Protein AF-A0A9E3EGV4-F1 (afdb_monomer_lite)

pLDDT: mean 95.36, std 4.0, range [65.19, 98.31]

Structure (mmCIF, N/CA/C/O backbone):
data_AF-A0A9E3EGV4-F1
#
_entry.id   AF-A0A9E3EGV4-F1
#
loop_
_atom_site.group_PDB
_atom_site.id
_atom_site.type_symbol
_atom_site.label_atom_id
_atom_site.label_alt_id
_atom_site.label_comp_id
_atom_site.label_asym_id
_atom_site.label_entity_id
_atom_site.label_seq_id
_atom_site.pdbx_PDB_ins_code
_atom_site.Cartn_x
_atom_site.Cartn_y
_atom_site.Cartn_z
_atom_site.occupancy
_atom_site.B_iso_or_equiv
_atom_site.auth_seq_id
_atom_site.auth_comp_id
_atom_site.auth_asym_id
_atom_site.auth_atom_id
_atom_site.pdbx_PDB_model_num
ATOM 1 N N . MET A 1 1 ? -14.188 -2.332 10.823 1.00 91.31 1 MET A N 1
ATOM 2 C CA . MET A 1 1 ? -13.821 -2.181 9.395 1.00 91.31 1 MET A CA 1
ATOM 3 C C . MET A 1 1 ? -12.362 -1.748 9.294 1.00 91.31 1 MET A C 1
ATOM 5 O O . MET A 1 1 ? -11.943 -1.001 10.164 1.00 91.31 1 MET A O 1
ATOM 9 N N . ARG A 1 2 ? -11.580 -2.209 8.312 1.00 93.94 2 ARG A N 1
ATOM 10 C CA . ARG A 1 2 ? -10.194 -1.748 8.083 1.00 93.94 2 ARG A CA 1
ATOM 11 C C . ARG A 1 2 ? -10.118 -1.071 6.719 1.00 93.94 2 ARG A C 1
ATOM 13 O O . ARG A 1 2 ? -10.701 -1.586 5.771 1.00 93.94 2 ARG A O 1
ATOM 20 N N . LEU A 1 3 ? -9.404 0.049 6.640 1.00 95.75 3 LEU A N 1
ATOM 21 C CA . LEU A 1 3 ? -9.064 0.714 5.387 1.00 95.75 3 LEU A CA 1
ATOM 22 C C . LEU A 1 3 ? -7.596 0.421 5.060 1.00 95.75 3 LEU A C 1
ATOM 24 O O . LEU A 1 3 ? -6.706 0.742 5.845 1.00 95.75 3 LEU A O 1
ATOM 28 N N . LEU A 1 4 ? -7.350 -0.216 3.919 1.00 96.81 4 LEU A N 1
ATOM 29 C CA . LEU A 1 4 ? -6.009 -0.521 3.434 1.00 96.81 4 LEU A CA 1
ATOM 30 C C . LEU A 1 4 ? -5.775 0.220 2.122 1.00 96.81 4 LEU A C 1
ATOM 32 O O . LEU A 1 4 ? -6.520 0.030 1.164 1.00 96.81 4 LEU A O 1
ATOM 36 N N . ILE A 1 5 ? -4.737 1.047 2.090 1.00 96.62 5 ILE A N 1
ATOM 37 C CA . ILE A 1 5 ? -4.283 1.754 0.898 1.00 96.62 5 ILE A CA 1
ATOM 38 C C . ILE A 1 5 ? -3.089 0.981 0.340 1.00 96.62 5 ILE A C 1
ATOM 40 O O . ILE A 1 5 ? -2.030 0.933 0.964 1.00 96.62 5 ILE A O 1
ATOM 44 N N . LEU A 1 6 ? -3.273 0.364 -0.825 1.00 97.62 6 LEU A N 1
ATOM 45 C CA . LEU A 1 6 ? -2.209 -0.306 -1.569 1.00 97.62 6 LEU A CA 1
ATOM 46 C C . LEU A 1 6 ? -1.695 0.642 -2.653 1.00 97.62 6 LEU A C 1
ATOM 48 O O . LEU A 1 6 ? -2.456 1.031 -3.537 1.00 97.62 6 LEU A O 1
ATOM 52 N N . ALA A 1 7 ? -0.419 1.015 -2.580 1.00 97.00 7 ALA A N 1
ATOM 53 C CA . ALA A 1 7 ? 0.181 1.998 -3.479 1.00 97.00 7 ALA A CA 1
ATOM 54 C C . ALA A 1 7 ? 1.444 1.463 -4.163 1.00 97.00 7 ALA A C 1
ATOM 56 O O . ALA A 1 7 ? 2.180 0.649 -3.604 1.00 97.00 7 ALA A O 1
ATOM 57 N N . VAL A 1 8 ? 1.704 1.942 -5.380 1.00 97.12 8 VAL A N 1
ATOM 58 C CA . VAL A 1 8 ? 2.956 1.696 -6.107 1.00 97.12 8 VAL A CA 1
ATOM 59 C C . VAL A 1 8 ? 3.922 2.848 -5.839 1.00 97.12 8 VAL A C 1
ATOM 61 O O . VAL A 1 8 ? 3.558 4.010 -5.998 1.00 97.12 8 VAL A O 1
ATOM 64 N N . GLY A 1 9 ? 5.167 2.523 -5.498 1.00 95.94 9 GLY A N 1
ATOM 65 C CA . GLY A 1 9 ? 6.197 3.493 -5.129 1.00 95.94 9 GLY A CA 1
ATOM 66 C C . GLY A 1 9 ? 6.383 3.621 -3.623 1.00 95.94 9 GLY A C 1
ATOM 67 O O . GLY A 1 9 ? 5.568 3.145 -2.842 1.00 95.94 9 GLY A O 1
ATOM 68 N N . HIS A 1 10 ? 7.503 4.235 -3.236 1.00 93.31 10 HIS A N 1
ATOM 69 C CA . HIS A 1 10 ? 7.860 4.462 -1.839 1.00 93.31 10 HIS A CA 1
ATOM 70 C C . HIS A 1 10 ? 7.813 5.950 -1.522 1.00 93.31 10 HIS A C 1
ATOM 72 O O . HIS A 1 10 ? 8.602 6.722 -2.067 1.00 93.31 10 HIS A O 1
ATOM 78 N N . GLY A 1 11 ? 6.888 6.337 -0.649 1.00 89.88 11 GLY A N 1
ATOM 79 C CA . GLY A 1 11 ? 6.708 7.706 -0.185 1.00 89.88 11 GLY A CA 1
ATOM 80 C C . GLY A 1 11 ? 7.539 8.036 1.052 1.00 89.88 11 GLY A C 1
ATOM 81 O O . GLY A 1 11 ? 7.823 9.208 1.291 1.00 89.88 11 GLY A O 1
ATOM 82 N N . ARG A 1 12 ? 7.972 7.041 1.837 1.00 88.25 12 ARG A N 1
ATOM 83 C CA . ARG A 1 12 ? 8.724 7.285 3.080 1.00 88.25 12 ARG A CA 1
ATOM 84 C C . ARG A 1 12 ? 9.959 8.160 2.832 1.00 88.25 12 ARG A C 1
ATOM 86 O O . ARG A 1 12 ? 10.813 7.826 2.015 1.00 88.25 12 ARG A O 1
ATOM 93 N N . GLY A 1 13 ? 10.070 9.253 3.586 1.00 90.00 13 GLY A N 1
ATOM 94 C CA . GLY A 1 13 ? 11.170 10.218 3.475 1.00 90.00 13 GLY A CA 1
ATOM 95 C C . GLY A 1 13 ? 10.988 11.292 2.393 1.00 90.00 13 GLY A C 1
ATOM 96 O O . GLY A 1 13 ? 11.855 12.152 2.260 1.00 90.00 13 GLY A O 1
ATOM 97 N N . SER A 1 14 ? 9.880 11.274 1.646 1.00 94.06 14 SER A N 1
ATOM 98 C CA . SER A 1 14 ? 9.447 12.395 0.798 1.00 94.06 14 SER A CA 1
ATOM 99 C C . SER A 1 14 ? 8.526 13.351 1.566 1.00 94.06 14 SER A C 1
ATOM 101 O O . SER A 1 14 ? 7.987 12.998 2.618 1.00 94.06 14 SER A O 1
ATOM 103 N N . HIS A 1 15 ? 8.319 14.558 1.035 1.00 95.44 15 HIS A N 1
ATOM 104 C CA . HIS A 1 15 ? 7.384 15.526 1.618 1.00 95.44 15 HIS A CA 1
ATOM 105 C C . HIS A 1 15 ? 5.942 15.005 1.552 1.00 95.44 15 HIS A C 1
ATOM 107 O O . HIS A 1 15 ? 5.187 15.117 2.515 1.00 95.44 15 HIS A O 1
ATOM 113 N N . GLU A 1 16 ? 5.582 14.378 0.434 1.00 94.50 16 GLU A N 1
ATOM 114 C CA . GLU A 1 16 ? 4.289 13.747 0.197 1.00 94.50 16 GLU A CA 1
ATOM 115 C C . GLU A 1 16 ? 4.061 12.569 1.150 1.00 94.50 16 GLU A C 1
ATOM 117 O O . GLU A 1 16 ? 2.955 12.391 1.656 1.00 94.50 16 GLU A O 1
ATOM 122 N N . GLY A 1 17 ? 5.111 11.796 1.443 1.00 95.12 17 GLY A N 1
ATOM 123 C CA . GLY A 1 17 ? 5.068 10.718 2.429 1.00 95.12 17 GLY A CA 1
ATOM 124 C C . GLY A 1 17 ? 4.793 11.225 3.840 1.00 95.12 17 GLY A C 1
ATOM 125 O O . GLY A 1 17 ? 3.920 10.683 4.509 1.00 95.12 17 GLY A O 1
ATOM 126 N N . GLY A 1 18 ? 5.468 12.298 4.264 1.00 96.19 18 GLY A N 1
ATOM 127 C CA . GLY A 1 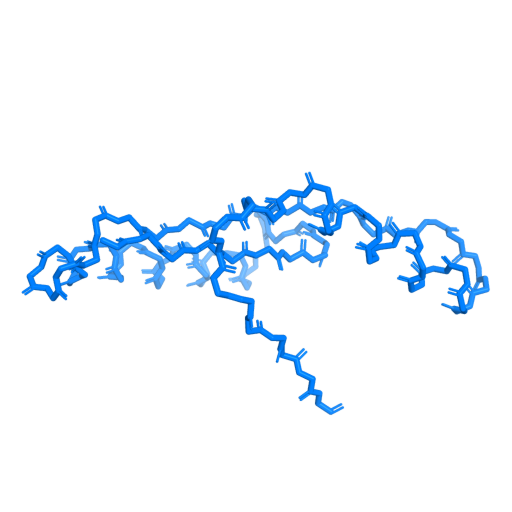18 ? 5.192 12.931 5.559 1.00 96.19 18 GLY A CA 1
ATOM 128 C C . GLY A 1 18 ? 3.752 13.443 5.656 1.00 96.19 18 GLY A C 1
ATOM 129 O O . GLY A 1 18 ? 3.065 13.195 6.642 1.00 96.19 18 GLY A O 1
ATOM 130 N N . LEU A 1 19 ? 3.249 14.069 4.587 1.00 95.94 19 LEU A N 1
ATOM 131 C CA . LEU A 1 19 ? 1.852 14.497 4.522 1.00 95.94 19 LEU A CA 1
ATOM 132 C C . LEU A 1 19 ? 0.883 13.308 4.631 1.00 95.94 19 LEU A C 1
ATOM 134 O O . LEU A 1 19 ? -0.122 13.387 5.336 1.00 95.94 19 LEU A O 1
ATOM 138 N N . ALA A 1 20 ? 1.170 12.201 3.943 1.00 96.00 20 ALA A N 1
ATOM 139 C CA . ALA A 1 20 ? 0.354 10.995 4.015 1.00 96.00 20 ALA A CA 1
ATOM 140 C C . ALA A 1 20 ? 0.338 10.400 5.432 1.00 96.00 20 ALA A C 1
ATOM 142 O O . ALA A 1 20 ? -0.731 10.034 5.921 1.00 96.00 20 ALA A O 1
ATOM 143 N N . GLU A 1 21 ? 1.489 10.349 6.106 1.00 95.38 21 GLU A N 1
ATOM 144 C CA . GLU A 1 21 ? 1.611 9.892 7.495 1.00 95.38 21 GLU A CA 1
ATOM 145 C C . GLU A 1 21 ? 0.755 10.751 8.445 1.00 95.38 21 GLU A C 1
ATOM 147 O O . GLU A 1 21 ? -0.050 10.197 9.201 1.00 95.38 21 GLU A O 1
ATOM 152 N N . ASP A 1 22 ? 0.814 12.083 8.321 1.00 96.62 22 ASP A N 1
ATOM 153 C CA . ASP A 1 22 ? -0.005 13.016 9.110 1.00 96.62 22 ASP A CA 1
ATOM 154 C C . ASP A 1 22 ? -1.514 12.765 8.938 1.00 96.62 22 ASP A C 1
ATOM 156 O O . ASP A 1 22 ? -2.293 12.802 9.899 1.00 96.62 22 ASP A O 1
ATOM 160 N N . TYR A 1 23 ? -1.966 12.529 7.702 1.00 96.38 23 TYR A N 1
ATOM 161 C CA . TYR A 1 23 ? -3.379 12.258 7.428 1.00 96.38 23 TYR A CA 1
ATOM 162 C C . TYR A 1 23 ? -3.811 10.867 7.887 1.00 96.38 23 TYR A C 1
ATOM 164 O O . TYR A 1 23 ? -4.939 10.722 8.366 1.00 96.38 23 TYR A O 1
ATOM 172 N N . VAL A 1 24 ? -2.941 9.859 7.78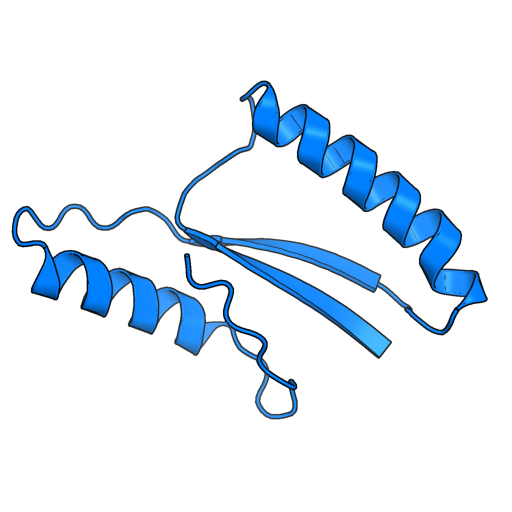6 1.00 96.06 24 VAL A N 1
ATOM 173 C CA . VAL A 1 24 ? -3.213 8.518 8.316 1.00 96.06 24 VAL A CA 1
ATOM 174 C C . VAL A 1 24 ? -3.383 8.573 9.826 1.00 96.06 24 VAL A C 1
ATOM 176 O O . VAL A 1 24 ? -4.358 8.019 10.333 1.00 96.06 24 VAL A O 1
ATOM 179 N N . GLU A 1 25 ? -2.515 9.286 10.545 1.00 96.00 25 GLU A N 1
ATOM 180 C CA . GLU A 1 25 ? -2.636 9.425 11.998 1.00 96.00 25 GLU A CA 1
ATOM 181 C C . GLU A 1 25 ? -3.994 10.034 12.384 1.00 96.00 25 GLU A C 1
ATOM 183 O O . GLU A 1 25 ? -4.738 9.477 13.200 1.00 96.00 25 GLU A O 1
ATOM 188 N N . ARG A 1 26 ? -4.382 11.138 11.734 1.00 96.12 26 ARG A N 1
ATOM 189 C CA . ARG A 1 26 ? -5.696 11.770 11.950 1.00 96.12 26 ARG A CA 1
ATOM 190 C C . ARG A 1 26 ? -6.844 10.815 11.622 1.00 96.12 26 ARG A C 1
ATOM 192 O O . ARG A 1 26 ? -7.804 10.717 12.391 1.00 96.12 26 ARG A O 1
ATOM 199 N N . ALA A 1 27 ? -6.746 10.086 10.511 1.00 96.19 27 ALA A N 1
ATOM 200 C CA . ALA A 1 27 ? -7.759 9.126 10.089 1.00 96.19 27 ALA A CA 1
ATOM 201 C C . ALA A 1 27 ? -7.905 7.967 11.084 1.00 96.19 27 ALA A C 1
ATOM 203 O O . ALA A 1 27 ? -9.028 7.566 11.381 1.00 96.19 27 ALA A O 1
ATOM 204 N N . GLN A 1 28 ? -6.810 7.467 11.661 1.00 95.81 28 GLN A N 1
ATOM 205 C CA . GLN A 1 28 ? -6.844 6.439 12.704 1.00 95.81 28 GLN A CA 1
ATOM 206 C C . GLN A 1 28 ? -7.504 6.955 13.990 1.00 95.81 28 GLN A C 1
ATOM 208 O O . GLN A 1 28 ? -8.320 6.255 14.597 1.00 95.81 28 GLN A O 1
ATOM 213 N N . GLN A 1 29 ? -7.191 8.187 14.405 1.00 94.62 29 GLN A N 1
ATOM 214 C CA . GLN A 1 29 ? -7.785 8.804 15.597 1.00 94.62 29 GLN A CA 1
ATOM 215 C C . GLN A 1 29 ? -9.300 9.011 15.437 1.00 94.62 29 GLN A C 1
ATOM 217 O O . GLN A 1 29 ? -10.075 8.696 16.345 1.00 94.62 29 GLN A O 1
ATOM 222 N N . MET A 1 30 ? -9.737 9.505 14.276 1.00 95.31 30 MET A N 1
ATOM 223 C CA . MET A 1 30 ? -11.152 9.748 13.980 1.00 95.31 30 MET A CA 1
ATOM 224 C C . MET A 1 30 ? -11.919 8.454 13.679 1.00 95.31 30 MET A C 1
ATOM 226 O O . MET A 1 30 ? -13.048 8.274 14.139 1.00 95.31 30 MET A O 1
ATOM 230 N N . GLY A 1 31 ? -11.296 7.537 12.939 1.00 94.00 31 GLY A N 1
ATOM 231 C CA . GLY A 1 31 ? -11.904 6.323 12.404 1.00 94.00 31 GLY A CA 1
ATOM 232 C C . GLY A 1 31 ? -12.468 5.401 13.477 1.00 94.00 31 GLY A C 1
ATOM 233 O O . GLY A 1 31 ? -13.554 4.848 13.293 1.00 94.00 31 GLY A O 1
ATOM 234 N N . LYS A 1 32 ? -11.815 5.325 14.644 1.00 91.06 32 LYS A N 1
ATOM 235 C CA . LYS A 1 32 ? -12.288 4.514 15.780 1.00 91.06 32 LYS A CA 1
ATOM 236 C C . LYS A 1 32 ? -13.715 4.869 16.202 1.00 91.06 32 LYS A C 1
ATOM 238 O O . LYS A 1 32 ? -14.492 3.979 16.534 1.00 91.06 32 LYS A O 1
ATOM 243 N N . ARG A 1 33 ? -14.089 6.154 16.141 1.00 93.00 33 ARG A N 1
ATOM 244 C CA . ARG A 1 33 ? -15.446 6.633 16.473 1.00 93.00 33 ARG A CA 1
ATOM 245 C C . ARG A 1 33 ? -16.473 6.337 15.374 1.00 93.00 33 ARG A C 1
ATOM 247 O O . ARG A 1 33 ? -17.667 6.411 15.632 1.00 93.00 33 ARG A O 1
ATOM 254 N N . LEU A 1 34 ? -16.011 6.003 14.172 1.00 94.31 34 LEU A N 1
ATOM 255 C CA . LEU A 1 34 ? -16.814 5.737 12.975 1.00 94.31 34 LEU A CA 1
ATOM 256 C C . LEU A 1 34 ? -16.862 4.239 12.611 1.00 94.31 34 LEU A C 1
ATOM 258 O O . LEU A 1 34 ? -17.341 3.880 11.541 1.00 94.31 34 LEU A O 1
ATOM 262 N N . GLY A 1 35 ? -16.344 3.351 13.470 1.00 94.50 35 GLY A N 1
ATOM 263 C CA . GLY A 1 35 ? -16.293 1.903 13.211 1.00 94.50 35 GLY A CA 1
ATOM 264 C C . GLY A 1 35 ? -15.142 1.445 12.298 1.00 94.50 35 GLY A C 1
ATOM 265 O O . GLY A 1 35 ? -15.070 0.267 11.918 1.00 94.50 35 GLY A O 1
ATOM 266 N N . ILE A 1 36 ? -14.214 2.347 11.967 1.00 95.06 36 ILE A N 1
ATOM 267 C CA . ILE A 1 36 ? -12.959 2.034 11.276 1.00 95.06 36 ILE A CA 1
ATOM 268 C C . ILE A 1 36 ? -11.912 1.709 12.343 1.00 95.06 36 ILE A C 1
ATOM 270 O O . ILE A 1 36 ? -11.441 2.577 13.070 1.00 95.06 36 ILE A O 1
ATOM 274 N N . ALA A 1 37 ? -11.584 0.429 12.462 1.00 93.25 37 ALA A N 1
ATOM 275 C CA . ALA A 1 37 ? -10.652 -0.093 13.449 1.00 93.25 37 ALA A CA 1
ATOM 276 C C . ALA A 1 37 ? -9.196 0.259 13.121 1.00 93.25 37 ALA A C 1
ATOM 278 O O . ALA A 1 37 ? -8.397 0.409 14.041 1.00 93.25 37 ALA A O 1
ATOM 279 N N . ASP A 1 38 ? -8.867 0.379 11.832 1.00 95.00 38 ASP A N 1
ATOM 280 C CA . ASP A 1 38 ? -7.506 0.623 11.363 1.00 95.00 38 ASP A CA 1
ATOM 281 C C . ASP A 1 38 ? -7.488 1.288 9.978 1.00 95.00 38 ASP A C 1
ATOM 283 O O . ASP A 1 38 ? -8.372 1.037 9.149 1.00 95.00 38 ASP A O 1
ATOM 287 N N . VAL A 1 39 ? -6.468 2.117 9.748 1.00 96.62 39 VAL A N 1
ATOM 288 C CA . VAL A 1 39 ? -6.144 2.759 8.469 1.00 96.62 39 VAL A CA 1
ATOM 289 C C . VAL A 1 39 ? -4.650 2.572 8.234 1.00 96.62 39 VAL A C 1
ATOM 291 O O . VAL A 1 39 ? -3.844 3.073 9.016 1.00 96.62 39 VAL A O 1
ATOM 294 N N . ALA A 1 40 ? -4.283 1.863 7.169 1.00 95.12 40 ALA A N 1
ATOM 295 C CA . ALA A 1 40 ? -2.897 1.502 6.888 1.00 95.12 40 ALA A CA 1
ATOM 296 C C . ALA A 1 40 ? -2.531 1.734 5.418 1.00 95.12 40 ALA A C 1
ATOM 298 O O . ALA A 1 40 ? -3.375 1.587 4.531 1.00 95.12 40 ALA A O 1
ATOM 299 N N . ILE A 1 41 ? -1.258 2.051 5.175 1.00 95.75 41 ILE A N 1
ATOM 300 C CA . ILE A 1 41 ? -0.661 2.154 3.840 1.00 95.75 41 ILE A CA 1
ATOM 301 C C . ILE A 1 41 ? 0.358 1.025 3.680 1.00 95.75 41 ILE A C 1
ATOM 303 O O . ILE A 1 41 ? 1.230 0.844 4.530 1.00 95.75 41 ILE A O 1
ATOM 307 N N . GLU A 1 42 ? 0.268 0.291 2.576 1.00 95.88 42 GLU A N 1
ATOM 308 C CA . GLU A 1 42 ? 1.268 -0.686 2.158 1.00 95.88 42 GLU A CA 1
ATOM 309 C C . GLU A 1 42 ? 1.746 -0.381 0.735 1.00 95.88 42 GLU A C 1
ATOM 311 O O . GLU A 1 42 ? 0.960 -0.192 -0.193 1.00 95.88 42 GLU A O 1
ATOM 316 N N . GLU A 1 43 ? 3.063 -0.384 0.555 1.00 96.56 43 GLU A N 1
ATOM 317 C CA . GLU A 1 43 ? 3.711 0.064 -0.677 1.00 96.56 43 GLU A CA 1
ATOM 318 C C . GLU A 1 43 ? 4.390 -1.089 -1.416 1.00 96.56 43 GLU A C 1
ATOM 320 O O . GLU A 1 43 ? 5.107 -1.900 -0.812 1.00 96.56 43 GLU A O 1
ATOM 325 N N . VAL A 1 44 ? 4.186 -1.173 -2.728 1.00 97.25 44 VAL A N 1
ATOM 326 C CA . VAL A 1 44 ? 4.920 -2.081 -3.620 1.00 97.25 44 VAL A CA 1
ATOM 327 C C . VAL A 1 44 ? 5.961 -1.291 -4.417 1.00 97.25 44 VAL A C 1
ATOM 329 O O . VAL A 1 44 ? 5.704 -0.154 -4.809 1.00 97.25 44 VAL A O 1
ATOM 332 N N . PRO A 1 45 ? 7.140 -1.863 -4.711 1.00 96.81 45 PRO A N 1
ATOM 333 C CA . PRO A 1 45 ? 8.135 -1.169 -5.519 1.00 96.81 45 PRO A CA 1
ATOM 334 C C . PRO A 1 45 ? 7.630 -0.950 -6.952 1.00 96.81 45 PRO A C 1
ATOM 336 O O . PRO A 1 45 ? 6.935 -1.807 -7.506 1.00 96.81 45 PRO A O 1
ATOM 339 N N . VAL A 1 46 ? 8.056 0.152 -7.576 1.00 97.12 46 VAL A N 1
ATOM 340 C CA . VAL A 1 46 ? 7.835 0.439 -9.008 1.00 97.12 46 VAL A CA 1
ATOM 341 C C . VAL A 1 46 ? 8.497 -0.646 -9.863 1.00 97.12 46 VAL A C 1
ATOM 343 O O . VAL A 1 46 ? 9.577 -1.156 -9.534 1.00 97.12 46 VAL A O 1
ATOM 346 N N . SER A 1 47 ? 7.859 -1.047 -10.960 1.00 97.50 47 SER A N 1
ATOM 347 C CA . SER A 1 47 ? 8.459 -1.991 -11.900 1.00 97.50 47 SER A CA 1
ATOM 348 C C . SER A 1 47 ? 9.622 -1.349 -12.665 1.00 97.50 47 SER A C 1
ATOM 350 O O . SER A 1 47 ? 9.584 -0.196 -13.092 1.00 97.50 47 SER A O 1
ATOM 352 N N . LYS A 1 48 ? 10.688 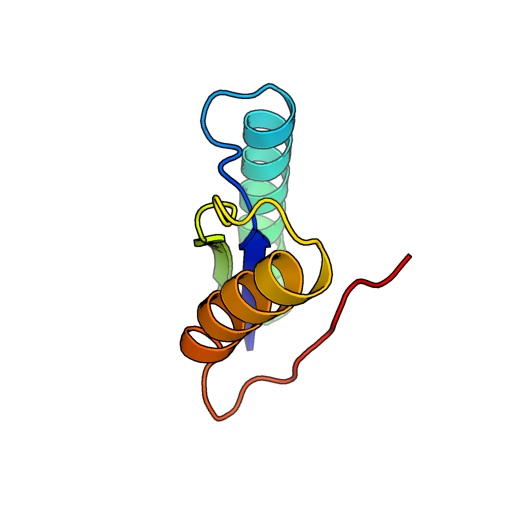-2.131 -12.867 1.00 97.19 48 LYS A N 1
ATOM 353 C CA . LYS A 1 48 ? 11.865 -1.724 -13.652 1.00 97.19 48 LYS A CA 1
ATOM 354 C C . LYS A 1 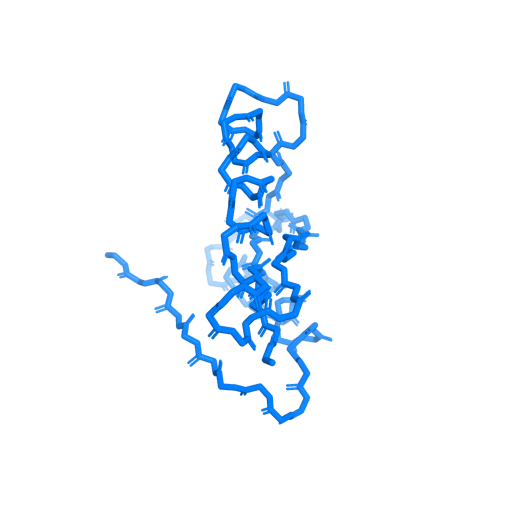48 ? 11.676 -1.967 -15.156 1.00 97.19 48 LYS A C 1
ATOM 356 O O . LYS A 1 48 ? 12.600 -1.722 -15.933 1.00 97.19 48 LYS A O 1
ATOM 361 N N . ALA A 1 49 ? 10.516 -2.474 -15.580 1.00 97.44 49 ALA A N 1
ATOM 362 C CA . ALA A 1 49 ? 10.230 -2.743 -16.980 1.00 97.44 49 ALA A CA 1
ATOM 363 C C . ALA A 1 49 ? 10.181 -1.437 -17.789 1.00 97.44 49 ALA A C 1
ATOM 365 O O . ALA A 1 49 ? 9.504 -0.468 -17.433 1.00 97.44 49 ALA A O 1
ATOM 366 N N . ARG A 1 50 ? 10.897 -1.419 -18.920 1.00 96.62 50 ARG A N 1
ATOM 367 C CA . ARG A 1 50 ? 10.883 -0.274 -19.844 1.00 96.62 50 ARG A CA 1
ATOM 368 C C . ARG A 1 50 ? 9.535 -0.140 -20.542 1.00 96.62 50 ARG A C 1
ATOM 370 O O . ARG A 1 50 ? 9.021 0.968 -20.650 1.00 96.62 50 ARG A O 1
ATOM 377 N N . GLU A 1 51 ? 8.968 -1.263 -20.968 1.00 98.06 51 GLU A N 1
ATOM 378 C CA . GLU A 1 51 ? 7.678 -1.321 -21.645 1.00 98.06 51 GLU A CA 1
ATOM 379 C C . GLU A 1 51 ? 6.525 -1.012 -20.683 1.00 98.06 51 GLU A C 1
ATOM 381 O O . GLU A 1 51 ? 6.441 -1.581 -19.596 1.00 98.06 51 GLU A O 1
ATOM 386 N N . VAL A 1 52 ? 5.623 -0.121 -21.102 1.00 97.19 52 VAL A N 1
ATOM 387 C CA . VAL A 1 52 ? 4.512 0.366 -20.272 1.00 97.19 52 VAL A CA 1
ATOM 388 C C . VAL A 1 52 ? 3.531 -0.750 -19.915 1.00 97.19 52 VAL A C 1
ATOM 390 O O . VAL A 1 52 ? 3.142 -0.851 -18.755 1.00 97.19 52 VAL A O 1
ATOM 393 N N . ALA A 1 53 ? 3.150 -1.599 -20.875 1.00 97.56 53 ALA A N 1
ATOM 394 C CA . ALA A 1 53 ? 2.203 -2.689 -20.633 1.00 97.56 53 ALA A CA 1
ATOM 395 C C . ALA A 1 53 ? 2.751 -3.681 -19.598 1.00 97.56 53 ALA A C 1
ATOM 397 O O . ALA A 1 53 ? 2.089 -3.973 -18.604 1.00 97.56 53 ALA A O 1
ATOM 398 N N . LYS A 1 54 ? 4.011 -4.097 -19.774 1.00 98.00 54 LYS A N 1
ATOM 399 C CA . LYS A 1 54 ? 4.711 -4.963 -18.823 1.00 98.00 54 LYS A CA 1
ATOM 400 C C . LYS A 1 54 ? 4.847 -4.326 -17.438 1.00 98.00 54 LYS A C 1
ATOM 402 O O . LYS A 1 54 ? 4.619 -4.995 -16.437 1.00 98.00 54 LYS A O 1
ATOM 407 N N . ARG A 1 55 ? 5.180 -3.032 -17.372 1.00 98.00 55 ARG A N 1
ATOM 408 C CA . ARG A 1 55 ? 5.285 -2.292 -16.106 1.00 98.00 55 ARG A CA 1
ATOM 409 C C . ARG A 1 55 ? 3.963 -2.301 -15.337 1.00 98.00 55 ARG A C 1
ATOM 411 O O . ARG A 1 55 ? 3.953 -2.674 -14.169 1.00 98.00 55 ARG A O 1
ATOM 418 N N . LYS A 1 56 ? 2.859 -1.971 -16.021 1.00 97.00 56 LYS A N 1
ATOM 419 C CA . LYS A 1 56 ? 1.504 -1.986 -15.447 1.00 97.00 56 LYS A CA 1
ATOM 420 C C . LYS A 1 56 ? 1.109 -3.374 -14.954 1.00 97.00 56 LYS A C 1
ATOM 422 O O . LYS A 1 56 ? 0.574 -3.491 -13.859 1.00 97.00 56 LYS A O 1
ATOM 427 N N . GLN A 1 57 ? 1.384 -4.411 -15.743 1.00 98.19 57 GLN A N 1
ATOM 428 C CA . GLN A 1 57 ? 1.074 -5.787 -15.364 1.00 98.19 57 GLN A CA 1
ATOM 429 C C . GLN A 1 57 ? 1.834 -6.212 -14.099 1.00 98.19 57 GLN A C 1
ATOM 431 O O . GLN A 1 57 ? 1.219 -6.677 -13.145 1.00 98.19 57 GLN A O 1
ATOM 436 N N . GLU A 1 58 ? 3.152 -5.998 -14.059 1.00 98.31 58 GLU A N 1
ATOM 437 C CA . GLU A 1 58 ? 3.976 -6.359 -12.899 1.00 98.31 58 GLU A CA 1
ATOM 438 C C . GLU A 1 58 ? 3.549 -5.618 -11.623 1.00 98.31 58 GLU A C 1
ATOM 440 O O . GLU A 1 58 ? 3.595 -6.174 -10.528 1.00 98.31 58 GLU A O 1
ATOM 445 N N . GLU A 1 59 ? 3.161 -4.348 -11.741 1.00 98.06 59 GLU A N 1
ATOM 446 C CA . GLU A 1 59 ? 2.686 -3.549 -10.610 1.00 98.06 59 GLU A CA 1
ATOM 447 C C . GLU A 1 59 ? 1.297 -4.000 -10.142 1.00 98.06 59 GLU A C 1
ATOM 449 O O . GLU A 1 59 ? 1.088 -4.167 -8.940 1.00 98.06 59 GLU A O 1
ATOM 454 N N . ALA A 1 60 ? 0.381 -4.284 -11.072 1.00 97.31 60 ALA A N 1
ATOM 455 C CA . ALA A 1 60 ? -0.947 -4.803 -10.763 1.00 97.31 60 ALA A CA 1
ATOM 456 C C . ALA A 1 60 ? -0.888 -6.166 -10.057 1.00 97.31 60 ALA A C 1
ATOM 458 O O . ALA A 1 60 ? -1.585 -6.364 -9.066 1.00 97.31 60 ALA A O 1
ATOM 459 N N . GLU A 1 61 ? -0.021 -7.079 -10.504 1.00 98.19 61 GLU A N 1
ATOM 460 C CA . GLU A 1 61 ? 0.186 -8.382 -9.856 1.00 98.19 61 GLU A CA 1
ATOM 461 C C . GLU A 1 61 ? 0.683 -8.224 -8.410 1.00 98.19 61 GLU A C 1
ATOM 463 O O . GLU A 1 61 ? 0.196 -8.903 -7.504 1.00 98.19 61 GLU A O 1
ATOM 468 N N . ARG A 1 62 ? 1.604 -7.279 -8.158 1.00 98.19 62 ARG A N 1
ATOM 469 C CA . ARG A 1 62 ? 2.100 -6.987 -6.800 1.00 98.19 62 ARG A CA 1
ATOM 470 C C . ARG A 1 62 ? 1.014 -6.420 -5.891 1.00 98.19 62 ARG A C 1
ATOM 472 O O . ARG A 1 62 ? 0.988 -6.769 -4.712 1.00 98.19 62 ARG A O 1
ATOM 479 N N . LEU A 1 63 ? 0.154 -5.543 -6.412 1.00 97.75 63 LEU A N 1
ATOM 480 C CA . LEU A 1 63 ? -0.979 -5.000 -5.659 1.00 97.75 63 LEU A CA 1
ATOM 481 C C . LEU A 1 63 ? -2.007 -6.097 -5.365 1.00 97.75 63 LEU A C 1
ATOM 483 O O . LEU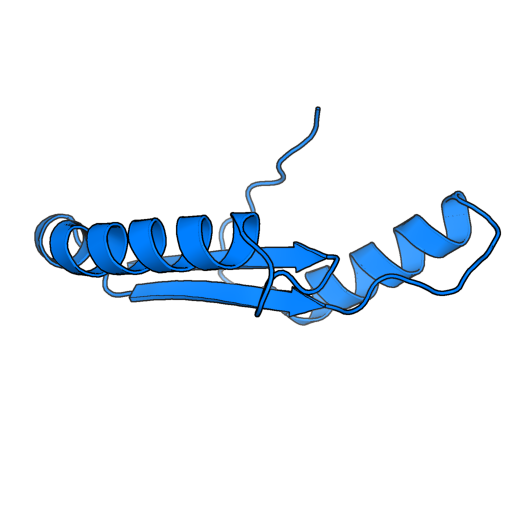 A 1 63 ? -2.375 -6.289 -4.210 1.00 97.75 63 LEU A O 1
ATOM 487 N N . ALA A 1 64 ? -2.420 -6.848 -6.389 1.00 96.81 64 ALA A N 1
ATOM 488 C CA . ALA A 1 64 ? -3.424 -7.905 -6.280 1.00 96.81 64 ALA A CA 1
ATOM 489 C C . ALA A 1 64 ? -3.021 -8.979 -5.260 1.00 96.81 64 ALA A C 1
ATOM 491 O O . ALA A 1 64 ? -3.853 -9.407 -4.466 1.00 96.81 64 ALA A O 1
ATOM 492 N N . ALA A 1 65 ? -1.735 -9.340 -5.203 1.00 97.56 65 ALA A N 1
ATOM 493 C CA . ALA A 1 65 ? -1.206 -10.297 -4.231 1.00 97.56 65 ALA A CA 1
ATOM 494 C C . ALA A 1 65 ? -1.325 -9.850 -2.757 1.00 97.56 65 ALA A C 1
ATOM 496 O O . ALA A 1 65 ? -1.107 -10.661 -1.859 1.00 97.56 65 ALA A O 1
ATOM 497 N N . ARG A 1 66 ? -1.632 -8.573 -2.491 1.00 97.38 66 ARG A N 1
ATOM 498 C CA . ARG A 1 66 ? -1.802 -8.010 -1.140 1.00 97.38 66 ARG A CA 1
ATOM 499 C C . ARG A 1 66 ? -3.250 -7.676 -0.796 1.00 97.38 66 ARG A C 1
ATOM 501 O O . ARG A 1 66 ? -3.518 -7.239 0.321 1.00 97.38 66 ARG A O 1
ATOM 508 N N . VAL A 1 67 ? -4.180 -7.852 -1.733 1.00 97.06 67 VAL A N 1
ATOM 509 C CA . VAL A 1 67 ? -5.606 -7.633 -1.479 1.00 97.06 67 VAL A CA 1
ATOM 510 C C . VAL A 1 67 ? -6.132 -8.791 -0.622 1.00 97.06 67 VAL A C 1
ATOM 512 O O . VAL A 1 67 ? -6.013 -9.940 -1.038 1.00 97.06 67 VAL A O 1
ATOM 515 N N . PRO A 1 68 ? -6.721 -8.534 0.560 1.00 95.44 68 PRO A N 1
ATOM 516 C CA . PRO A 1 68 ? -7.378 -9.585 1.333 1.00 95.44 68 PRO A CA 1
ATOM 517 C C . PRO A 1 68 ? -8.592 -10.156 0.588 1.00 95.44 68 PRO A C 1
ATOM 519 O O . PRO A 1 68 ? -9.367 -9.391 0.019 1.00 95.44 68 PRO A O 1
ATOM 522 N N . ASP A 1 69 ? -8.826 -11.468 0.679 1.00 93.50 69 ASP A N 1
ATOM 523 C CA . ASP A 1 69 ? -9.875 -12.173 -0.085 1.00 93.50 69 ASP A CA 1
ATOM 524 C C . ASP A 1 69 ? -11.288 -11.574 0.054 1.00 93.50 69 ASP A C 1
ATOM 526 O O . ASP A 1 69 ? -12.073 -11.584 -0.889 1.00 93.50 69 ASP A O 1
ATOM 530 N N . ALA A 1 70 ? -11.626 -11.039 1.232 1.00 92.81 70 ALA A N 1
ATOM 531 C CA . ALA A 1 70 ? -12.940 -10.458 1.526 1.00 92.81 70 ALA A CA 1
ATOM 532 C C . ALA A 1 70 ? -12.980 -8.921 1.408 1.00 92.81 70 ALA A C 1
ATOM 534 O O . ALA A 1 70 ? -13.938 -8.290 1.863 1.00 92.81 70 ALA A O 1
ATOM 535 N N . ALA A 1 71 ? -11.932 -8.293 0.871 1.00 96.12 71 ALA A N 1
ATOM 536 C CA . ALA A 1 71 ? -11.871 -6.844 0.754 1.00 96.12 71 ALA A CA 1
ATOM 537 C C . ALA A 1 71 ? -12.769 -6.335 -0.380 1.00 96.12 71 ALA A C 1
ATOM 539 O O . ALA A 1 71 ? -12.754 -6.846 -1.499 1.00 96.12 71 ALA A O 1
ATOM 540 N N . GLN A 1 72 ? -13.503 -5.256 -0.110 1.00 96.88 72 GLN A N 1
ATOM 541 C CA . GLN A 1 72 ? -14.080 -4.450 -1.177 1.00 96.88 72 GLN A CA 1
ATOM 542 C C . GLN A 1 72 ? -12.966 -3.608 -1.804 1.00 96.88 72 GLN A C 1
ATOM 544 O O . GLN A 1 72 ? -12.361 -2.772 -1.132 1.00 96.88 72 GLN A O 1
ATOM 549 N N . VAL A 1 73 ? -12.695 -3.834 -3.088 1.00 96.88 73 VAL A N 1
ATOM 550 C CA . VAL A 1 73 ? -11.645 -3.120 -3.821 1.00 96.88 73 VAL A CA 1
ATOM 551 C C . VAL A 1 73 ? -12.206 -1.834 -4.416 1.00 96.88 73 VAL A C 1
ATOM 553 O O . VAL A 1 73 ? -13.221 -1.851 -5.111 1.00 96.88 73 VAL A O 1
ATOM 556 N N . ILE A 1 74 ? -11.519 -0.722 -4.158 1.00 97.00 74 ILE A N 1
ATOM 557 C CA . ILE A 1 74 ? -11.781 0.579 -4.775 1.00 97.00 74 ILE A CA 1
ATOM 558 C C . ILE A 1 74 ? -10.508 0.985 -5.517 1.00 97.00 74 ILE A C 1
ATOM 560 O O . ILE A 1 74 ? -9.485 1.254 -4.888 1.00 97.00 74 ILE A O 1
ATOM 564 N N . CYS A 1 75 ? -10.565 1.010 -6.848 1.00 95.94 75 CYS A N 1
ATOM 565 C CA . CYS A 1 75 ? -9.457 1.468 -7.683 1.00 95.94 75 CYS A CA 1
ATOM 566 C C . CYS A 1 75 ? -9.552 2.983 -7.891 1.00 95.94 75 CYS A C 1
ATOM 568 O O . CYS A 1 75 ? -10.610 3.487 -8.266 1.00 95.94 75 CYS A O 1
ATOM 570 N N . LEU A 1 76 ? -8.446 3.694 -7.671 1.00 96.00 76 LEU A N 1
ATOM 571 C CA . LEU A 1 76 ? -8.312 5.095 -8.060 1.00 96.00 76 LEU A CA 1
ATOM 572 C C . LEU A 1 76 ? -7.771 5.140 -9.490 1.00 96.00 76 LEU A C 1
ATOM 574 O O . LEU A 1 76 ? -6.655 4.687 -9.734 1.00 96.00 76 LEU A O 1
ATOM 578 N N . ASP A 1 77 ? -8.575 5.658 -10.411 1.00 92.56 77 ASP A N 1
ATOM 579 C CA . ASP A 1 77 ? -8.245 5.806 -11.830 1.00 92.56 77 ASP A CA 1
ATOM 580 C C . ASP A 1 77 ? -8.530 7.257 -12.241 1.00 92.56 77 ASP A C 1
ATOM 582 O O . ASP A 1 77 ? -9.523 7.834 -11.783 1.00 92.56 77 ASP A O 1
ATOM 586 N N . ALA A 1 78 ? -7.636 7.862 -13.024 1.00 65.19 78 ALA A N 1
ATOM 587 C CA . ALA A 1 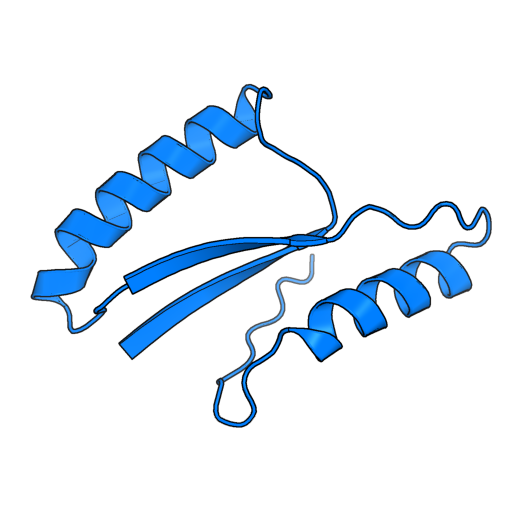78 ? -7.652 9.287 -13.372 1.00 65.19 78 ALA A CA 1
ATOM 588 C C . ALA A 1 78 ? -7.528 9.503 -14.882 1.00 65.19 78 ALA A C 1
ATOM 590 O O . ALA A 1 78 ? -6.730 8.777 -15.519 1.00 65.19 78 ALA A O 1
#

Foldseek 3Di:
DEAEAEEEADCPPPPVVVVVVVVLVVCCVVVVVVVHNHYYYDYDYQDPDPDPVVRVVVSVVVRVVPDPPPDDDDDDDD

Sequence (78 aa):
MRLLILAVGHGRGSHEGGLAEDYVERAQQMGKRLGIADVAIEEVPVSKAREVAKRKQEEAERLAARVPDAAQVICLDA

Secondary structure (DSSP, 8-state):
-EEEEEEES--TTSHHHHHHHHHHHHHHHHHGGGT--EEEEEEEPPP--SSHHHHHHHHHHHHHTTS-TTPPP-----

Radius of gyration: 14.31 Å; chains: 1; bounding box: 29×28×38 Å